Protein AF-A0A6H0UIY9-F1 (afdb_monomer)

Secondary structure (DSSP, 8-state):
-----------SEE-HHHHHHHHT--HHHHHHHHHHHHHSHHHHTTEEEEETTEEEEEHHHHHHHHHHHHHHHHTT-

Foldseek 3Di:
DDPPPPPPPVPQWDWLVVLCVVVVHDSVRVVVLLVVLCVDPQLVVQWDDPDPPTIIGGSVSVVVSVVVVVVVVVVVD

Structure (mmCIF, N/CA/C/O backbone):
data_AF-A0A6H0UIY9-F1
#
_entry.id   AF-A0A6H0UIY9-F1
#
loop_
_atom_site.group_PDB
_atom_site.id
_atom_site.type_symbol
_atom_site.label_atom_id
_atom_site.label_alt_id
_atom_site.label_comp_id
_atom_site.label_asym_id
_atom_site.label_entity_id
_atom_site.label_seq_id
_atom_site.pdbx_PDB_ins_code
_atom_site.Cartn_x
_atom_site.Cartn_y
_atom_site.Cartn_z
_atom_site.occupancy
_atom_site.B_iso_or_equiv
_atom_site.auth_seq_id
_atom_site.auth_comp_id
_atom_site.auth_asym_id
_atom_site.auth_atom_id
_atom_site.pdbx_PDB_model_num
ATOM 1 N N . MET A 1 1 ? -36.782 4.284 -14.767 1.00 43.34 1 MET A N 1
ATOM 2 C CA . MET A 1 1 ? -35.688 3.429 -14.261 1.00 43.34 1 MET A CA 1
ATOM 3 C C . MET A 1 1 ? -34.591 3.418 -15.310 1.00 43.34 1 MET A C 1
ATOM 5 O O . MET A 1 1 ? -34.741 2.739 -16.314 1.00 43.34 1 MET A O 1
ATOM 9 N N . ALA A 1 2 ? -33.563 4.252 -15.143 1.00 47.62 2 ALA A N 1
ATOM 10 C CA . ALA A 1 2 ? -32.389 4.219 -16.007 1.00 47.62 2 ALA A CA 1
ATOM 11 C C . ALA A 1 2 ? -31.398 3.220 -15.405 1.00 47.62 2 ALA A C 1
ATOM 13 O O . ALA A 1 2 ? -30.833 3.453 -14.339 1.00 47.62 2 ALA A O 1
ATOM 14 N N . ILE A 1 3 ? -31.279 2.081 -16.076 1.00 60.03 3 ILE A N 1
ATOM 15 C CA . ILE A 1 3 ? -30.215 1.093 -15.926 1.00 60.03 3 ILE A CA 1
ATOM 16 C C . ILE A 1 3 ? -28.873 1.766 -16.245 1.00 60.03 3 ILE A C 1
ATOM 18 O O . ILE A 1 3 ? -28.461 1.832 -17.397 1.00 60.03 3 ILE A O 1
ATOM 22 N N . ASN A 1 4 ? -28.201 2.314 -15.231 1.00 59.44 4 ASN A N 1
ATOM 23 C CA . ASN A 1 4 ? -26.776 2.613 -15.339 1.00 59.44 4 ASN A CA 1
ATOM 24 C C . ASN A 1 4 ? -26.044 1.326 -14.997 1.00 59.44 4 ASN A C 1
ATOM 26 O O . ASN A 1 4 ? -25.775 1.032 -13.836 1.00 59.44 4 ASN A O 1
ATOM 30 N N . GLU A 1 5 ? -25.832 0.540 -16.044 1.00 51.78 5 GLU A N 1
ATOM 31 C CA . GLU A 1 5 ? -24.997 -0.644 -16.068 1.00 51.78 5 GLU A CA 1
ATOM 32 C C . GLU A 1 5 ? -23.684 -0.363 -15.330 1.00 51.78 5 GLU A C 1
ATOM 34 O O . GLU A 1 5 ? -22.855 0.448 -15.762 1.00 51.78 5 GLU A O 1
ATOM 39 N N . GLU A 1 6 ? -23.560 -0.995 -14.161 1.00 51.28 6 GLU A N 1
ATOM 40 C CA . GLU A 1 6 ? -22.382 -1.036 -13.310 1.00 51.28 6 GLU A CA 1
ATOM 41 C C . GLU A 1 6 ? -21.195 -1.544 -14.129 1.00 51.28 6 GLU A C 1
ATOM 43 O O . GLU A 1 6 ? -20.838 -2.719 -14.111 1.00 51.28 6 GLU A O 1
ATOM 48 N N . ASN A 1 7 ? -20.522 -0.636 -14.830 1.00 47.72 7 ASN A N 1
ATOM 49 C CA . ASN A 1 7 ? -19.185 -0.863 -15.352 1.00 47.72 7 ASN A CA 1
ATOM 50 C C . ASN A 1 7 ? -18.205 -0.832 -14.173 1.00 47.72 7 ASN A C 1
ATOM 52 O O . ASN A 1 7 ? -17.260 -0.045 -14.141 1.00 47.72 7 ASN A O 1
ATOM 56 N N . ASN A 1 8 ? -18.420 -1.699 -13.181 1.00 50.28 8 ASN A N 1
ATOM 57 C CA . ASN A 1 8 ? -17.454 -1.999 -12.144 1.00 50.28 8 ASN A CA 1
ATOM 58 C C . ASN A 1 8 ? -16.372 -2.897 -12.756 1.00 50.28 8 ASN A C 1
ATOM 60 O O . ASN A 1 8 ? -16.147 -4.038 -12.356 1.00 50.28 8 ASN A O 1
ATOM 64 N N . SER A 1 9 ? -15.684 -2.370 -13.771 1.00 52.12 9 SER A N 1
ATOM 65 C CA . SER A 1 9 ? -14.317 -2.778 -14.045 1.00 52.12 9 SER A CA 1
ATOM 66 C C . SER A 1 9 ? -13.520 -2.330 -12.831 1.00 52.12 9 SER A C 1
ATOM 68 O O . SER A 1 9 ? -12.959 -1.237 -12.839 1.00 52.12 9 SER A O 1
ATOM 70 N N . VAL A 1 10 ? -13.550 -3.135 -11.761 1.00 61.25 10 VAL A N 1
ATOM 71 C CA . VAL A 1 10 ? -12.773 -2.921 -10.541 1.00 61.25 10 VAL A CA 1
ATOM 72 C C . VAL A 1 10 ? -11.355 -2.654 -11.013 1.00 61.25 10 VAL A C 1
ATOM 74 O O . VAL A 1 10 ? -10.681 -3.568 -11.501 1.00 61.25 10 VAL A O 1
ATOM 77 N N . LYS A 1 11 ? -10.934 -1.384 -10.992 1.00 66.88 11 LYS A N 1
ATOM 78 C CA . LYS A 1 11 ? -9.614 -0.983 -11.472 1.00 66.88 11 LYS A CA 1
ATOM 79 C C . LYS A 1 11 ? -8.614 -1.841 -10.713 1.00 66.88 11 LYS A C 1
ATOM 81 O O . LYS A 1 11 ? -8.460 -1.698 -9.510 1.00 66.88 11 LYS A O 1
ATOM 86 N N . LYS A 1 12 ? -7.958 -2.785 -11.387 1.00 80.81 12 LYS A N 1
ATOM 87 C CA . LYS A 1 12 ? -7.076 -3.743 -10.696 1.00 80.81 12 LYS A CA 1
ATOM 88 C C . LYS A 1 12 ? -5.868 -3.049 -10.068 1.00 80.81 12 LYS A C 1
ATOM 90 O O 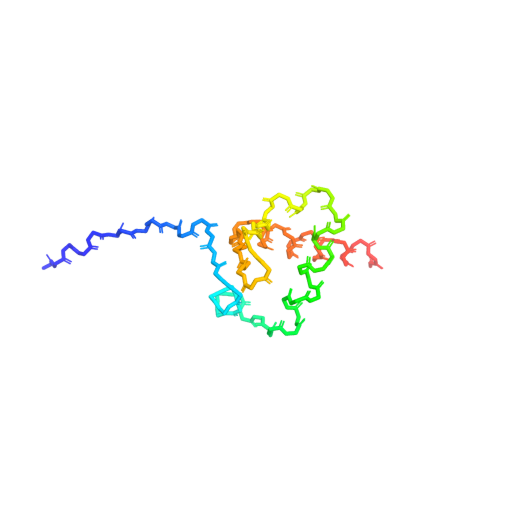. LYS A 1 12 ? -5.314 -3.548 -9.089 1.00 80.81 12 LYS A O 1
ATOM 95 N N . TYR A 1 13 ? -5.497 -1.896 -10.624 1.00 87.00 13 TYR A N 1
ATOM 96 C CA . TYR A 1 13 ? -4.378 -1.075 -10.202 1.00 87.00 13 TYR A CA 1
ATOM 97 C C . TYR A 1 13 ? -4.797 0.391 -10.114 1.00 87.00 13 TYR A C 1
ATOM 99 O O . TYR A 1 13 ? -5.498 0.888 -10.995 1.00 87.00 13 TYR A O 1
ATOM 107 N N . GLY A 1 14 ? -4.327 1.069 -9.073 1.00 88.81 14 GLY A N 1
ATOM 108 C CA . GLY A 1 14 ? -4.444 2.511 -8.892 1.00 88.81 14 GLY A CA 1
ATOM 109 C C . GLY A 1 14 ? -3.071 3.171 -8.864 1.00 88.81 14 GLY A C 1
ATOM 110 O O . GLY A 1 14 ? -2.054 2.536 -8.562 1.00 88.81 14 GLY A O 1
ATOM 111 N N . ASN A 1 15 ? -3.029 4.457 -9.191 1.00 89.81 15 ASN A N 1
ATOM 112 C CA . ASN A 1 15 ? -1.856 5.280 -8.909 1.00 89.81 15 ASN A CA 1
ATOM 113 C C . ASN A 1 15 ? -1.781 5.631 -7.405 1.00 89.81 15 ASN A C 1
ATOM 115 O O . ASN A 1 15 ? -2.702 5.350 -6.641 1.00 89.81 15 ASN A O 1
ATOM 119 N N . LYS A 1 16 ? -0.685 6.256 -6.954 1.00 88.00 16 LYS A N 1
ATOM 120 C CA . LYS A 1 16 ? -0.518 6.598 -5.528 1.00 88.00 16 LYS A CA 1
ATOM 121 C C . LYS A 1 16 ? -1.652 7.466 -4.970 1.00 88.00 16 LYS A C 1
ATOM 123 O O . LYS A 1 16 ? -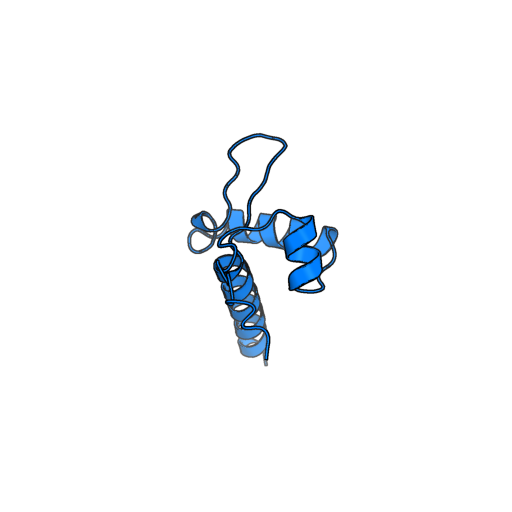2.046 7.252 -3.833 1.00 88.00 16 LYS A O 1
ATOM 128 N N . GLN A 1 17 ? -2.144 8.431 -5.744 1.00 89.25 17 GLN A N 1
ATOM 129 C CA . GLN A 1 17 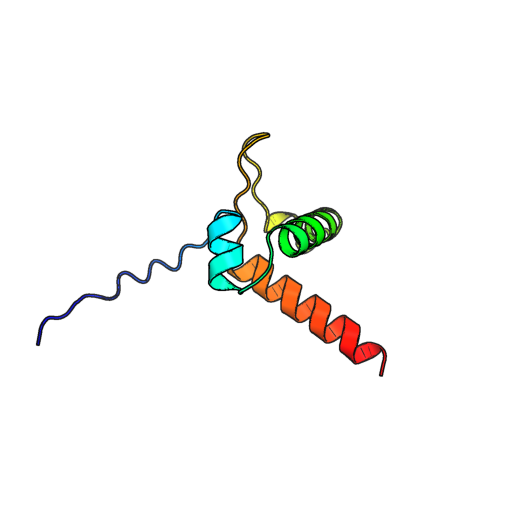? -3.215 9.325 -5.300 1.00 89.25 17 GLN A CA 1
ATOM 130 C C . GLN A 1 17 ? -4.533 8.562 -5.183 1.00 89.25 17 GLN A C 1
ATOM 132 O O . GLN A 1 17 ? -5.148 8.603 -4.127 1.00 89.25 17 GLN A O 1
ATOM 137 N N . GLU A 1 18 ? -4.878 7.759 -6.192 1.00 89.69 18 GLU A N 1
ATOM 138 C CA . GLU A 1 18 ? -6.078 6.918 -6.166 1.00 89.69 18 GLU A CA 1
ATOM 139 C C . GLU A 1 18 ? -6.062 5.951 -4.977 1.00 89.69 18 GLU A C 1
ATOM 141 O O . GLU A 1 18 ? -7.058 5.825 -4.279 1.00 89.69 18 GLU A O 1
ATOM 146 N N . ILE A 1 19 ? -4.933 5.294 -4.688 1.00 90.88 19 ILE A N 1
ATOM 147 C CA . ILE A 1 19 ? -4.826 4.412 -3.514 1.00 90.88 19 ILE A CA 1
ATOM 148 C C . ILE A 1 19 ? -4.987 5.201 -2.210 1.00 90.88 19 ILE A C 1
ATOM 150 O O . ILE A 1 19 ? -5.680 4.747 -1.303 1.00 90.88 19 ILE A O 1
ATOM 154 N N . CYS A 1 20 ? -4.383 6.385 -2.109 1.00 91.25 20 CYS A N 1
ATOM 155 C CA . CYS A 1 20 ? -4.579 7.257 -0.955 1.00 91.25 20 CYS A CA 1
ATOM 156 C C . CYS A 1 20 ? -6.053 7.631 -0.759 1.00 91.25 20 CYS A C 1
ATOM 158 O O . CYS A 1 20 ? -6.539 7.568 0.365 1.00 91.25 20 CYS A O 1
ATOM 160 N N . GLU A 1 21 ? -6.766 7.968 -1.833 1.00 89.94 21 GLU A N 1
ATOM 161 C CA . GLU A 1 21 ? -8.189 8.316 -1.791 1.00 89.94 21 GLU A CA 1
ATOM 162 C C . GLU A 1 21 ? -9.070 7.110 -1.440 1.00 89.94 21 GLU A C 1
ATOM 164 O O . GLU A 1 21 ? -9.959 7.224 -0.602 1.00 89.94 21 GLU A O 1
ATOM 169 N N . ILE A 1 22 ? -8.792 5.937 -2.018 1.00 89.69 22 ILE A N 1
ATOM 170 C CA . ILE A 1 22 ? -9.572 4.707 -1.803 1.00 89.69 22 ILE A CA 1
ATOM 171 C C . ILE A 1 22 ? -9.425 4.192 -0.369 1.00 89.69 22 ILE A C 1
ATOM 173 O O . ILE A 1 22 ? -10.407 3.783 0.245 1.00 89.69 22 ILE A O 1
ATOM 177 N N . PHE A 1 23 ? -8.202 4.192 0.166 1.00 88.31 23 PHE A N 1
ATOM 178 C CA . PHE A 1 23 ? -7.907 3.636 1.490 1.00 88.31 23 PHE A CA 1
ATOM 179 C C . PHE A 1 23 ? -7.844 4.698 2.595 1.00 88.31 23 PHE A C 1
ATOM 181 O O . PHE A 1 23 ? -7.617 4.358 3.755 1.00 88.31 23 PHE A O 1
ATOM 188 N N . GLY A 1 24 ? -8.018 5.979 2.258 1.00 89.50 24 GLY A N 1
ATOM 189 C CA . GLY A 1 24 ? -7.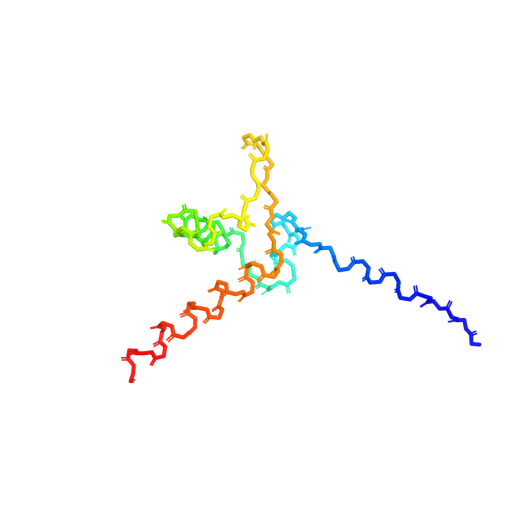937 7.089 3.210 1.00 89.50 24 GLY A CA 1
ATOM 190 C C . GLY A 1 24 ? -6.558 7.250 3.859 1.00 89.50 24 GLY A C 1
ATOM 191 O O . GLY A 1 24 ? -6.457 7.747 4.980 1.00 89.50 24 GLY A O 1
ATOM 192 N N . VAL A 1 25 ? -5.487 6.804 3.193 1.00 89.56 25 VAL A N 1
ATOM 193 C CA . VAL A 1 25 ? -4.115 6.848 3.725 1.00 89.56 25 VAL A CA 1
ATOM 194 C C . VAL A 1 25 ? -3.352 8.058 3.202 1.00 89.56 25 VAL A C 1
ATOM 196 O O . VAL A 1 25 ? -3.502 8.468 2.053 1.00 89.56 25 VAL A O 1
ATOM 199 N N . SER A 1 26 ? -2.461 8.614 4.023 1.00 91.25 26 SER A N 1
ATOM 200 C CA . SER A 1 26 ? -1.584 9.696 3.569 1.00 91.25 26 SER A CA 1
ATOM 201 C C . SER A 1 26 ? -0.555 9.196 2.543 1.00 91.25 26 SER A C 1
ATOM 203 O O . SER A 1 26 ? -0.098 8.052 2.606 1.00 91.25 26 SER A O 1
ATOM 205 N N . LEU A 1 27 ? -0.115 10.074 1.636 1.00 89.56 27 LEU A N 1
ATOM 206 C CA . LEU A 1 27 ? 0.953 9.777 0.667 1.00 89.56 27 LEU A CA 1
ATOM 207 C C . LEU A 1 27 ? 2.266 9.329 1.333 1.00 89.56 27 LEU A C 1
ATOM 209 O O . LEU A 1 27 ? 2.997 8.506 0.772 1.00 89.56 27 LEU A O 1
ATOM 213 N N . GLY A 1 28 ? 2.565 9.861 2.524 1.00 91.75 28 GLY A N 1
ATOM 214 C CA . GLY A 1 28 ? 3.730 9.470 3.319 1.00 91.75 28 GLY A CA 1
ATOM 215 C C . GLY A 1 28 ? 3.605 8.042 3.848 1.00 91.75 28 GLY A C 1
ATOM 216 O O . GLY A 1 28 ? 4.520 7.239 3.657 1.00 91.75 28 GLY A O 1
ATOM 217 N N . THR A 1 29 ? 2.448 7.706 4.428 1.00 91.12 29 THR A N 1
ATOM 218 C CA . THR A 1 29 ? 2.120 6.345 4.883 1.00 91.12 29 THR A CA 1
ATOM 219 C C . THR A 1 29 ? 2.211 5.359 3.727 1.00 91.12 29 THR A C 1
ATOM 221 O O . THR A 1 29 ? 2.980 4.404 3.805 1.00 91.12 29 THR 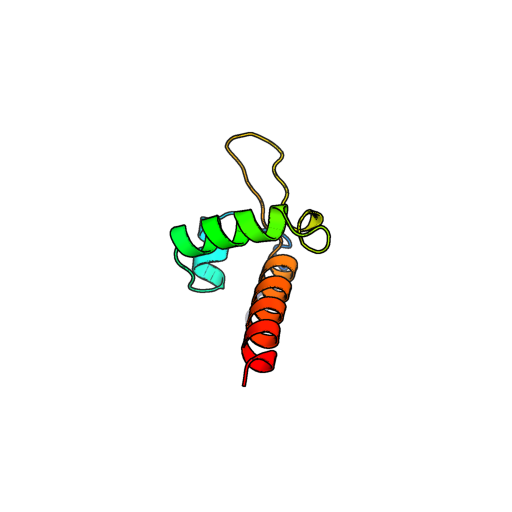A O 1
ATOM 224 N N . LEU A 1 30 ? 1.540 5.657 2.610 1.00 91.44 30 LEU A N 1
ATOM 225 C CA . LEU A 1 30 ? 1.570 4.808 1.425 1.00 91.44 30 LEU A CA 1
ATOM 226 C C . LEU A 1 30 ? 3.003 4.614 0.914 1.00 91.44 30 LEU A C 1
ATOM 228 O O . LEU A 1 30 ? 3.403 3.503 0.602 1.00 91.44 30 LEU A O 1
ATOM 232 N N . SER A 1 31 ? 3.823 5.665 0.852 1.00 90.56 31 SER A N 1
ATOM 233 C CA . SER A 1 31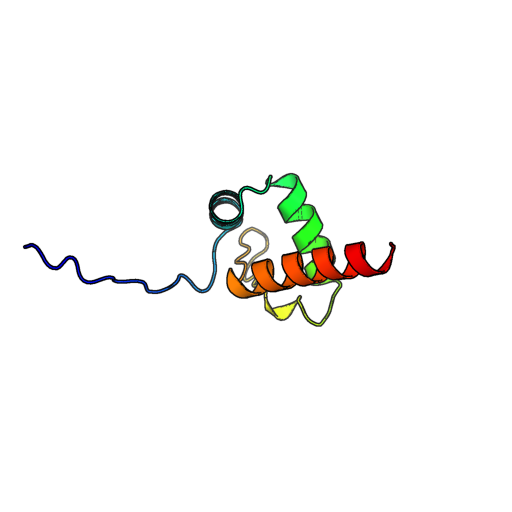 ? 5.210 5.533 0.380 1.00 90.56 31 SER A CA 1
ATOM 234 C C . SER A 1 31 ? 6.067 4.642 1.290 1.00 90.56 31 SER A C 1
ATOM 236 O O . SER A 1 31 ? 6.902 3.877 0.793 1.00 90.56 31 SER A O 1
ATOM 238 N N . ASN A 1 32 ? 5.846 4.701 2.605 1.00 91.06 32 ASN A N 1
ATOM 239 C CA . ASN A 1 32 ? 6.495 3.810 3.565 1.00 91.06 32 ASN A CA 1
ATOM 240 C C . ASN A 1 32 ? 6.022 2.359 3.389 1.00 91.06 32 ASN A C 1
ATOM 242 O O . ASN A 1 32 ? 6.845 1.446 3.322 1.00 91.06 32 ASN A O 1
ATOM 246 N N . ASP A 1 33 ? 4.716 2.154 3.233 1.00 90.50 33 ASP A N 1
ATOM 247 C CA . ASP A 1 33 ? 4.125 0.836 2.998 1.00 90.50 33 ASP A CA 1
ATOM 248 C C . ASP 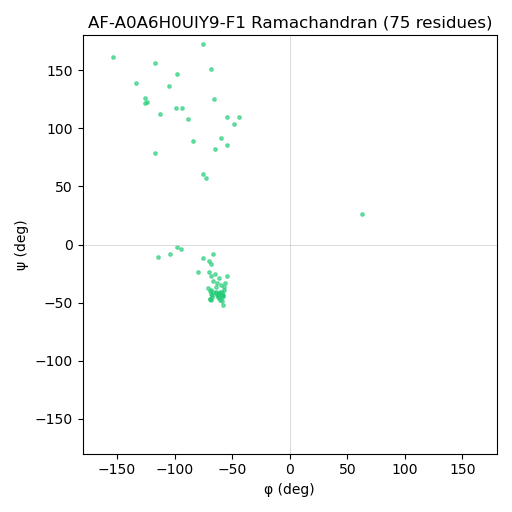A 1 33 ? 4.645 0.222 1.701 1.00 90.50 33 ASP A C 1
ATOM 250 O O . ASP A 1 33 ? 5.118 -0.907 1.709 1.00 90.50 33 ASP A O 1
ATOM 254 N N . LEU A 1 34 ? 4.697 0.986 0.606 1.00 89.19 34 LEU A N 1
ATOM 255 C CA . LEU A 1 34 ? 5.274 0.530 -0.661 1.00 89.19 34 LEU A CA 1
ATOM 256 C C . LEU A 1 34 ? 6.750 0.149 -0.518 1.00 89.19 34 LEU A C 1
ATOM 258 O O . LEU A 1 34 ? 7.225 -0.765 -1.186 1.00 89.19 34 LEU A O 1
ATOM 262 N N . THR A 1 35 ? 7.500 0.843 0.337 1.00 90.50 35 THR A N 1
ATOM 263 C CA . THR A 1 35 ? 8.899 0.490 0.616 1.00 90.50 35 THR A CA 1
ATOM 264 C C . THR A 1 35 ? 8.993 -0.852 1.336 1.00 90.50 35 THR A C 1
ATOM 266 O O . THR A 1 35 ? 9.850 -1.664 0.993 1.00 90.50 35 THR A O 1
ATOM 269 N N . LYS A 1 36 ? 8.098 -1.114 2.292 1.00 90.00 36 LYS A N 1
ATOM 270 C CA . LYS A 1 36 ? 8.018 -2.399 2.997 1.00 90.00 36 LYS A CA 1
ATOM 271 C C . LYS A 1 36 ? 7.522 -3.518 2.078 1.00 90.00 36 LYS A C 1
ATOM 273 O O . LYS A 1 36 ? 8.178 -4.545 1.995 1.00 90.00 36 LYS A O 1
ATOM 278 N N . MET A 1 37 ? 6.455 -3.286 1.317 1.00 90.06 37 MET A N 1
ATOM 279 C CA . MET A 1 37 ? 5.912 -4.223 0.328 1.00 90.06 37 MET A CA 1
ATOM 280 C C . MET A 1 37 ? 6.944 -4.618 -0.731 1.00 90.06 37 MET A C 1
ATOM 282 O O . MET A 1 37 ? 6.976 -5.764 -1.140 1.00 90.06 37 MET A O 1
ATOM 286 N N . ARG A 1 38 ? 7.828 -3.706 -1.164 1.00 86.31 38 ARG A N 1
ATOM 287 C CA . ARG A 1 38 ? 8.919 -4.049 -2.098 1.00 86.31 38 ARG A CA 1
ATOM 288 C C . ARG A 1 38 ? 9.992 -4.955 -1.494 1.00 86.31 38 ARG A C 1
ATOM 290 O O . ARG A 1 38 ? 10.693 -5.629 -2.246 1.00 86.31 38 ARG A O 1
ATOM 297 N N . ARG A 1 39 ? 10.183 -4.901 -0.173 1.00 88.00 39 ARG A N 1
ATOM 298 C CA . ARG A 1 39 ? 11.131 -5.766 0.550 1.00 88.00 39 ARG A CA 1
ATOM 299 C C . ARG A 1 39 ? 10.551 -7.153 0.795 1.00 88.00 39 ARG A C 1
ATOM 301 O O . ARG A 1 39 ? 11.318 -8.090 0.974 1.00 88.00 39 ARG A O 1
ATOM 308 N N . ASP A 1 40 ? 9.230 -7.253 0.805 1.00 85.88 40 ASP A N 1
ATOM 309 C CA . ASP A 1 40 ? 8.508 -8.479 1.083 1.00 85.88 40 ASP A CA 1
ATOM 310 C C . ASP A 1 40 ? 8.176 -9.212 -0.232 1.00 85.88 40 ASP A C 1
ATOM 312 O O . ASP A 1 40 ? 7.497 -8.644 -1.096 1.00 85.88 40 ASP A O 1
ATOM 316 N N . PRO A 1 41 ? 8.689 -10.436 -0.449 1.00 85.25 41 PRO A N 1
ATOM 317 C CA . PRO A 1 41 ? 8.493 -11.149 -1.707 1.00 85.25 41 PRO A CA 1
ATOM 318 C C . PRO A 1 41 ? 7.014 -11.438 -1.998 1.00 85.25 41 PRO A C 1
ATOM 320 O O . PRO A 1 41 ? 6.640 -11.425 -3.165 1.00 85.25 41 PRO A O 1
ATOM 323 N N . ASP A 1 42 ? 6.165 -11.597 -0.977 1.00 84.75 42 ASP A N 1
ATOM 324 C CA . ASP A 1 42 ? 4.731 -11.869 -1.148 1.00 84.75 42 ASP A CA 1
ATOM 325 C C . ASP A 1 42 ? 3.945 -10.665 -1.701 1.00 84.75 42 ASP A C 1
ATOM 327 O O . ASP A 1 42 ? 2.887 -10.819 -2.317 1.00 84.75 42 ASP A O 1
ATOM 331 N N . PHE A 1 43 ? 4.459 -9.446 -1.504 1.00 86.38 43 PHE A N 1
ATOM 332 C CA . PHE A 1 43 ? 3.775 -8.203 -1.881 1.00 86.38 43 PHE A CA 1
ATOM 333 C C . PHE A 1 43 ? 4.485 -7.417 -2.985 1.00 86.38 43 PHE A C 1
ATOM 335 O O . PHE A 1 43 ? 3.900 -6.486 -3.546 1.00 86.38 43 PHE A O 1
ATOM 342 N N . LYS A 1 44 ? 5.720 -7.786 -3.339 1.00 85.25 44 LYS A N 1
ATOM 343 C CA . LYS A 1 44 ? 6.507 -7.110 -4.376 1.00 85.25 44 LYS A CA 1
ATOM 344 C C . LYS A 1 44 ? 5.807 -7.116 -5.737 1.00 85.25 44 LYS A C 1
ATOM 346 O O . LYS A 1 44 ? 5.783 -6.080 -6.400 1.00 85.25 44 LYS A O 1
ATOM 351 N N . ASP A 1 45 ? 5.179 -8.228 -6.117 1.00 86.81 45 ASP A N 1
ATOM 352 C CA . ASP A 1 45 ? 4.473 -8.372 -7.401 1.00 86.81 45 ASP A CA 1
ATOM 353 C C . ASP A 1 45 ? 3.176 -7.548 -7.483 1.00 86.81 45 ASP A C 1
ATOM 355 O O . ASP A 1 45 ? 2.640 -7.301 -8.565 1.00 86.81 45 ASP A O 1
ATOM 359 N N . CYS A 1 46 ? 2.677 -7.051 -6.347 1.00 87.06 46 CYS A N 1
ATOM 360 C CA . CYS A 1 46 ? 1.520 -6.157 -6.312 1.00 87.06 46 CYS A CA 1
ATOM 361 C C . CYS A 1 46 ? 1.863 -4.723 -6.753 1.00 87.06 46 CYS A C 1
ATOM 363 O O . CYS A 1 46 ? 0.951 -3.915 -6.958 1.00 87.06 46 CYS A O 1
ATOM 365 N N . ILE A 1 47 ? 3.153 -4.391 -6.881 1.00 87.50 47 ILE A N 1
ATOM 366 C CA . ILE A 1 47 ? 3.646 -3.061 -7.240 1.00 87.50 47 ILE A CA 1
ATOM 367 C C . ILE A 1 47 ? 4.291 -3.128 -8.623 1.00 87.50 47 ILE A C 1
ATOM 369 O O . ILE A 1 47 ? 5.368 -3.687 -8.807 1.00 87.50 47 ILE A O 1
ATOM 373 N N . LEU A 1 48 ? 3.664 -2.473 -9.595 1.00 86.69 48 LEU A N 1
ATOM 374 C CA . LEU A 1 48 ? 4.187 -2.340 -10.947 1.00 86.69 48 LEU A CA 1
ATOM 375 C C . LEU A 1 48 ? 4.865 -0.980 -11.093 1.00 86.69 48 LEU A C 1
ATOM 377 O O . LEU A 1 48 ? 4.226 0.069 -11.009 1.00 86.69 48 LEU A O 1
ATOM 381 N N . GLN A 1 49 ? 6.169 -0.990 -11.351 1.00 83.69 49 GLN A N 1
ATOM 382 C CA . GLN A 1 49 ? 6.938 0.220 -11.632 1.00 83.69 49 GLN A CA 1
ATOM 383 C C . GLN A 1 49 ? 7.515 0.156 -13.053 1.00 83.69 49 GLN A C 1
ATOM 385 O O . GLN A 1 49 ? 8.693 -0.145 -13.223 1.00 83.69 49 GLN A O 1
ATOM 390 N N . PRO A 1 50 ? 6.699 0.431 -14.089 1.00 77.38 50 PRO A N 1
ATOM 391 C CA . PRO A 1 50 ? 7.161 0.400 -15.477 1.00 77.38 50 PRO A CA 1
ATOM 392 C C . PRO A 1 50 ? 8.162 1.521 -15.809 1.00 77.38 50 PRO A C 1
ATOM 394 O O . PRO A 1 50 ? 8.843 1.458 -16.827 1.00 77.38 50 PRO A O 1
ATOM 397 N N . SER A 1 51 ? 8.262 2.578 -14.992 1.00 78.62 51 SER A N 1
ATOM 398 C CA . SER A 1 51 ? 9.232 3.671 -15.172 1.00 78.62 51 SER A CA 1
ATOM 399 C C . SER A 1 51 ? 9.572 4.351 -13.843 1.00 78.62 51 SER A C 1
ATOM 401 O O . SER A 1 51 ? 8.795 4.286 -12.890 1.00 78.62 51 SER A O 1
ATOM 403 N N . HIS A 1 52 ? 10.696 5.077 -13.783 1.00 71.38 52 HIS A N 1
ATOM 404 C CA . HIS A 1 52 ? 11.162 5.772 -12.569 1.00 71.38 52 HIS A CA 1
ATOM 405 C C . HIS A 1 52 ? 10.129 6.736 -11.947 1.00 71.38 52 HIS A C 1
ATOM 407 O O . HIS A 1 52 ? 10.150 6.933 -10.735 1.00 71.38 52 HIS A O 1
ATOM 413 N N . GLY A 1 53 ? 9.208 7.295 -12.743 1.00 74.56 53 GLY A N 1
ATOM 414 C CA . GLY A 1 53 ? 8.184 8.245 -12.283 1.00 74.56 53 GLY A CA 1
ATOM 415 C C . GLY A 1 53 ? 6.762 7.690 -12.128 1.00 74.56 53 GLY A C 1
ATOM 416 O O . GLY A 1 53 ? 5.899 8.403 -11.623 1.00 74.56 53 GLY A O 1
ATOM 417 N N . ARG A 1 54 ? 6.479 6.449 -12.555 1.00 79.94 54 ARG A N 1
ATOM 418 C CA . ARG A 1 54 ? 5.120 5.876 -12.521 1.00 79.94 54 ARG A CA 1
ATOM 419 C C . ARG A 1 54 ? 5.101 4.574 -11.740 1.00 79.94 54 ARG A C 1
ATOM 421 O O . ARG A 1 54 ? 5.812 3.632 -12.078 1.00 79.94 54 ARG A O 1
ATOM 428 N N . VAL A 1 55 ? 4.260 4.539 -10.710 1.00 85.31 55 VAL A N 1
ATOM 429 C CA . VAL A 1 55 ? 4.039 3.367 -9.864 1.00 85.31 55 VAL A CA 1
ATOM 430 C C . VAL A 1 55 ? 2.548 3.077 -9.842 1.00 85.31 55 VAL A C 1
ATOM 432 O O . VAL A 1 55 ? 1.755 3.929 -9.441 1.00 85.31 55 VAL A O 1
ATOM 435 N N . TYR A 1 56 ? 2.201 1.873 -10.271 1.00 88.62 56 TYR A N 1
ATOM 436 C CA . TYR A 1 56 ? 0.866 1.312 -10.192 1.00 88.62 56 TYR A CA 1
ATOM 437 C C . TYR A 1 56 ? 0.828 0.281 -9.078 1.00 88.62 56 TYR A C 1
ATOM 439 O O . TYR A 1 56 ? 1.740 -0.529 -8.920 1.00 88.62 56 TYR A O 1
ATOM 447 N N . ILE A 1 57 ? -0.229 0.332 -8.287 1.00 90.38 57 ILE A N 1
ATOM 448 C CA . ILE A 1 57 ? -0.354 -0.438 -7.058 1.00 90.38 57 ILE A CA 1
ATOM 449 C C . ILE A 1 57 ? -1.645 -1.217 -7.169 1.00 90.38 57 ILE A C 1
ATOM 451 O O . ILE A 1 57 ? -2.696 -0.637 -7.446 1.00 90.38 57 ILE A O 1
ATOM 455 N N . SER A 1 58 ? -1.571 -2.530 -6.988 1.00 91.69 58 SER A N 1
ATOM 456 C CA . SER A 1 58 ? -2.773 -3.347 -6.977 1.00 91.69 58 SER A CA 1
ATOM 457 C C . SER A 1 58 ? -3.633 -2.973 -5.774 1.00 91.69 58 SER A C 1
ATOM 459 O O . SER A 1 58 ? -3.155 -3.034 -4.642 1.00 91.69 58 SER A O 1
ATOM 461 N N . ILE A 1 59 ? -4.902 -2.629 -6.010 1.00 90.06 59 ILE A N 1
ATOM 462 C CA . ILE A 1 59 ? -5.853 -2.306 -4.933 1.00 90.06 59 ILE A CA 1
ATOM 463 C C . ILE A 1 59 ? -5.990 -3.511 -3.995 1.00 90.06 59 ILE A C 1
ATOM 465 O O . ILE A 1 59 ? -5.819 -3.392 -2.785 1.00 90.06 59 ILE A O 1
ATOM 469 N N . ILE A 1 60 ? -6.204 -4.698 -4.571 1.00 90.00 60 ILE A N 1
ATOM 470 C CA . ILE A 1 60 ? -6.339 -5.955 -3.823 1.00 90.00 60 ILE A CA 1
ATOM 471 C C . ILE A 1 60 ? -5.031 -6.296 -3.098 1.00 90.00 60 ILE A C 1
ATOM 473 O O . ILE A 1 60 ? -5.050 -6.737 -1.950 1.00 90.00 60 ILE A O 1
ATOM 477 N N . GLY A 1 61 ? -3.886 -6.078 -3.751 1.00 90.31 61 GLY A N 1
ATOM 478 C CA . GLY A 1 61 ? -2.575 -6.301 -3.142 1.00 90.31 61 GLY A CA 1
ATOM 479 C C . GLY A 1 61 ? -2.320 -5.407 -1.927 1.00 90.31 61 GLY A C 1
ATOM 480 O O . GLY A 1 61 ? -1.839 -5.886 -0.900 1.00 90.31 61 GLY A O 1
ATOM 481 N N . TYR A 1 62 ? -2.693 -4.128 -2.013 1.00 91.50 62 TYR A N 1
ATOM 482 C CA . TYR A 1 62 ? -2.558 -3.191 -0.901 1.00 91.50 62 TYR A CA 1
ATOM 483 C C . TYR A 1 62 ? -3.521 -3.516 0.247 1.00 91.50 62 TYR A C 1
ATOM 485 O O . TYR A 1 62 ? -3.111 -3.518 1.404 1.00 91.50 62 TYR A O 1
ATOM 493 N N . GLU A 1 63 ? -4.766 -3.901 -0.047 1.00 90.75 63 GLU A N 1
ATOM 494 C CA . GLU A 1 63 ? -5.706 -4.365 0.982 1.00 90.75 63 GLU A CA 1
ATOM 495 C C . GLU A 1 63 ? -5.162 -5.583 1.748 1.00 90.75 63 GLU A C 1
ATOM 497 O O . GLU A 1 63 ? -5.206 -5.625 2.981 1.00 90.75 63 GLU A O 1
ATOM 502 N N . ARG A 1 64 ? -4.606 -6.570 1.030 1.00 90.62 64 ARG A N 1
ATOM 503 C CA . ARG A 1 64 ? -3.969 -7.745 1.646 1.00 90.62 64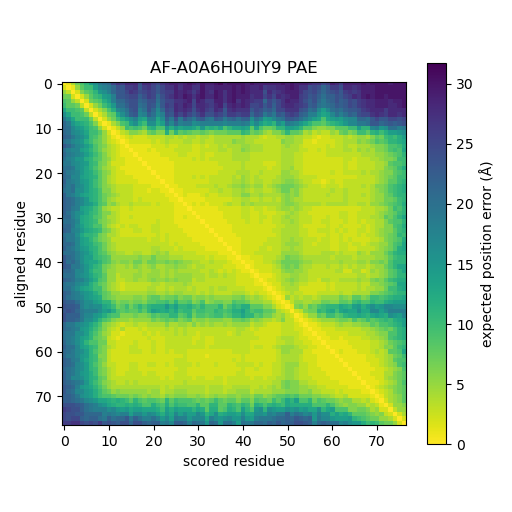 ARG A CA 1
ATOM 504 C C . ARG A 1 64 ? -2.799 -7.351 2.539 1.00 90.62 64 ARG A C 1
ATOM 506 O O . ARG A 1 64 ? -2.670 -7.896 3.632 1.00 90.62 64 ARG A O 1
ATOM 513 N N . TYR A 1 65 ? -1.987 -6.391 2.104 1.00 91.06 65 TYR A N 1
ATOM 514 C CA . TYR A 1 65 ? -0.887 -5.870 2.908 1.00 91.06 65 TYR A CA 1
ATOM 515 C C . TYR A 1 65 ? -1.381 -5.210 4.203 1.00 91.06 65 TYR A C 1
ATOM 517 O O . TYR A 1 65 ? -0.864 -5.498 5.281 1.00 91.06 65 TYR A O 1
ATOM 525 N N . LEU A 1 66 ? -2.430 -4.385 4.130 1.00 90.06 66 LEU A N 1
ATOM 526 C CA . LEU A 1 66 ? -3.026 -3.761 5.315 1.00 90.06 66 LEU A CA 1
ATOM 527 C C . LEU A 1 66 ? -3.578 -4.803 6.299 1.00 90.06 66 LEU A C 1
ATOM 529 O O . LEU A 1 66 ? -3.354 -4.684 7.506 1.00 90.06 66 LEU A O 1
ATOM 533 N N . LYS A 1 67 ? -4.245 -5.852 5.796 1.00 89.88 67 LYS A N 1
ATOM 534 C CA . LYS A 1 67 ? -4.705 -6.988 6.616 1.00 89.88 67 LYS A CA 1
ATOM 535 C C . LYS A 1 67 ? -3.532 -7.699 7.289 1.00 89.88 67 LYS A C 1
ATOM 537 O O . LYS A 1 67 ? -3.549 -7.854 8.507 1.00 89.88 67 LYS A O 1
ATOM 542 N N . PHE A 1 68 ? -2.478 -8.010 6.536 1.00 89.25 68 PHE A N 1
ATOM 543 C CA . PHE A 1 68 ? -1.263 -8.631 7.065 1.00 89.25 68 PHE A CA 1
ATOM 544 C C . PHE A 1 68 ? -0.594 -7.785 8.161 1.00 89.25 68 PHE A C 1
ATOM 546 O O . PHE A 1 68 ? -0.201 -8.309 9.209 1.00 89.25 68 PHE A O 1
ATOM 553 N N . CYS A 1 69 ? -0.503 -6.465 7.970 1.00 86.00 69 CYS A N 1
ATOM 554 C CA . CYS A 1 69 ? -0.003 -5.551 8.995 1.00 86.00 69 CYS A CA 1
ATOM 555 C C . CYS A 1 69 ? -0.897 -5.537 10.241 1.00 86.00 69 CYS A C 1
ATOM 557 O O . CYS A 1 69 ? -0.381 -5.583 11.358 1.00 86.00 69 CYS A O 1
ATOM 559 N N . SER A 1 70 ? -2.221 -5.509 10.068 1.00 84.81 70 SER A N 1
ATOM 560 C CA . SER A 1 70 ? -3.180 -5.558 11.177 1.00 84.81 70 SER A CA 1
ATOM 561 C C . SER A 1 70 ? -3.082 -6.866 11.974 1.00 84.81 70 SER A C 1
ATOM 563 O O . SER A 1 70 ? -3.057 -6.846 13.204 1.00 84.81 70 SER A O 1
ATOM 565 N N . GLU A 1 71 ? -2.957 -8.009 11.299 1.00 83.19 71 GLU A N 1
ATOM 566 C CA . GLU A 1 71 ? -2.808 -9.321 11.942 1.00 83.19 71 GLU A CA 1
ATOM 567 C C . GLU A 1 71 ? -1.464 -9.470 12.661 1.00 83.19 71 GLU A C 1
ATOM 569 O O . GLU A 1 71 ? -1.405 -9.984 13.781 1.00 83.19 71 GLU A O 1
ATOM 574 N N . SER A 1 72 ? -0.386 -8.957 12.066 1.00 74.50 72 SER A N 1
ATOM 575 C CA . SER A 1 72 ? 0.938 -8.934 12.698 1.00 74.50 72 SER A CA 1
ATOM 576 C C . SER A 1 72 ? 0.957 -8.082 13.972 1.00 74.50 72 SER A C 1
ATOM 578 O O . SER A 1 72 ? 1.658 -8.420 14.924 1.00 74.50 72 SER A O 1
ATOM 580 N N . LEU A 1 73 ? 0.164 -7.004 14.023 1.00 63.22 73 LEU A N 1
ATOM 581 C CA . LEU A 1 73 ? -0.021 -6.196 15.232 1.00 63.22 73 LEU A CA 1
ATOM 582 C C . LEU A 1 73 ? -0.834 -6.933 16.306 1.00 63.22 73 LEU A C 1
ATOM 584 O O . LEU A 1 73 ? -0.502 -6.831 17.485 1.00 63.22 73 LEU A O 1
ATOM 588 N N . LYS A 1 74 ? -1.853 -7.711 15.920 1.00 61.34 74 LYS A N 1
ATOM 589 C CA . LYS A 1 74 ? -2.672 -8.495 16.864 1.00 61.34 74 LYS A CA 1
ATOM 590 C C . LYS A 1 74 ? -1.895 -9.612 17.556 1.00 61.34 74 LYS A C 1
ATOM 592 O O . LYS A 1 74 ? -2.170 -9.892 18.710 1.00 61.34 74 LYS A O 1
ATOM 597 N N . LYS A 1 75 ? -0.892 -10.205 16.901 1.00 57.44 75 LYS A N 1
ATOM 598 C CA . LYS A 1 75 ? -0.028 -11.242 17.504 1.00 57.44 75 LYS A CA 1
ATOM 599 C C . LYS A 1 75 ? 0.873 -10.746 18.644 1.00 57.44 75 LYS A C 1
ATOM 601 O O . LYS A 1 75 ? 1.552 -11.562 19.260 1.00 57.44 75 LYS A O 1
ATOM 606 N N . ARG A 1 76 ? 0.937 -9.433 18.893 1.00 50.34 76 ARG A N 1
ATOM 607 C CA . ARG A 1 76 ? 1.736 -8.839 19.978 1.00 50.34 76 ARG A CA 1
ATOM 608 C C . ARG A 1 76 ? 0.966 -8.595 21.280 1.00 50.34 76 ARG A C 1
ATOM 610 O O . ARG A 1 76 ? 1.604 -8.159 22.235 1.00 50.34 76 ARG A O 1
ATOM 617 N N . TYR A 1 77 ? -0.341 -8.852 21.309 1.00 43.81 77 TYR A N 1
ATOM 618 C CA . TYR A 1 77 ? -1.177 -8.757 22.508 1.00 43.81 77 TYR A CA 1
ATOM 619 C C . TYR A 1 77 ? -1.625 -10.134 22.984 1.00 43.81 77 TYR A C 1
ATOM 621 O O . TYR A 1 77 ? -1.914 -10.986 22.114 1.00 43.81 77 TYR A O 1
#

Solvent-accessible surface area (backbone atoms only — not comparable to full-atom values): 4615 Å² total; per-residue (Å²): 135,83,83,74,76,80,77,73,69,71,65,65,53,31,43,67,65,54,46,23,66,75,70,73,43,53,69,68,57,50,54,53,49,53,55,51,32,60,74,34,80,91,42,29,84,33,50,47,62,92,44,100,89,44,55,38,33,22,50,68,46,50,52,52,48,53,50,53,54,53,52,62,56,53,73,75,108

Mean predicted aligned error: 8.19 Å

Organism: NCBI:txid1366

Radius of gyration: 14.73 Å; Cα contacts (8 Å, |Δi|>4): 60; chains: 1; bounding box: 47×22×39 Å

Sequence (77 aa):
MAINEENNSVKKYGNKQEICEIFGVSLGTLSNDLTKMRRDPDFKDCILQPSHGRVYISIIGYERYLKFCSESLKKRY

pLDDT: mean 80.53, std 14.4, range [43.34, 91.75]

Nearest PDB structures (foldseek):
  4lhf-assembly1_A  TM=5.411E-01  e=2.172E-01  Peduovirus P2
  1ub9-assembly1_A-2  TM=5.006E-01  e=2.172E-01  Pyrococcus horikos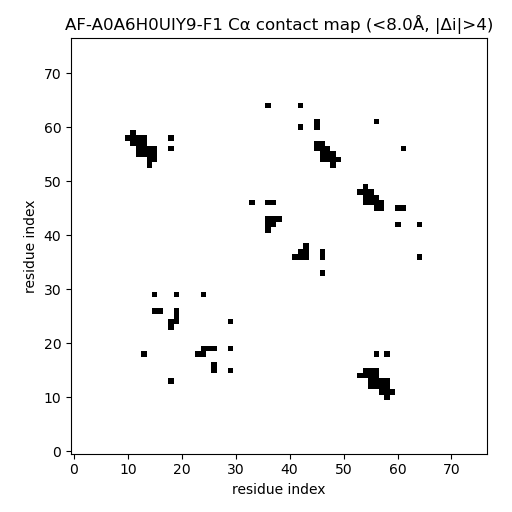hii OT3
  5hli-assembly1_A  TM=4.921E-01  e=2.717E+00  Staphylococcus epidermidis
  1hsj-assembly1_B  TM=5.025E-01  e=3.317E+00  Escherichia coli